Protein AF-A0A7C9UZJ0-F1 (afdb_monomer)

Solvent-accessible surface area (backbone atoms only — not comparable to full-atom values): 6672 Å² total; per-residue (Å²): 132,87,72,58,86,67,43,58,96,88,37,51,56,85,77,50,56,67,71,55,53,54,52,50,69,70,32,66,74,51,41,76,73,36,50,76,58,47,55,52,50,50,54,52,50,54,60,46,63,73,41,58,67,63,45,49,62,71,69,55,74,89,63,83,75,74,78,78,75,72,70,67,69,62,56,56,52,54,51,50,56,53,48,51,54,49,50,53,51,51,54,54,51,54,58,67,67,57,54,76,71,76,65,65,82,77,118

Foldseek 3Di:
DDPDQQDDPNHGLLPDQLVVLVVCLVDPVSCVVPVSNNVVSVVSNVVVVVPVPVNCVSPDDPDDPPDPPDPPPPVVVVVVVVVVVVVVVVVVVVVVVPDPVVVVVPD

Structure (mmCIF, N/CA/C/O backbone):
data_AF-A0A7C9UZJ0-F1
#
_entry.id   AF-A0A7C9UZJ0-F1
#
loop_
_atom_site.group_PDB
_atom_site.id
_atom_site.type_symbol
_atom_site.label_atom_id
_atom_site.label_alt_id
_atom_site.label_comp_id
_atom_site.label_asym_id
_atom_site.label_entity_id
_atom_site.label_seq_id
_atom_site.pdbx_PDB_ins_code
_atom_site.Cartn_x
_atom_site.Cartn_y
_atom_site.Cartn_z
_atom_site.occupancy
_atom_site.B_iso_or_equiv
_atom_site.auth_seq_id
_atom_site.auth_comp_id
_atom_site.auth_asym_id
_atom_site.auth_atom_id
_atom_site.pdbx_PDB_model_num
ATOM 1 N N . MET A 1 1 ? 8.482 20.701 -3.625 1.00 42.12 1 MET A N 1
ATOM 2 C CA . MET A 1 1 ? 7.057 20.354 -3.444 1.00 42.12 1 MET A CA 1
ATOM 3 C C . MET A 1 1 ? 6.902 19.997 -1.976 1.00 42.12 1 MET A C 1
ATOM 5 O O . MET A 1 1 ? 7.361 18.931 -1.583 1.00 42.12 1 MET A O 1
ATOM 9 N N . GLU A 1 2 ? 6.421 20.928 -1.151 1.00 40.34 2 GLU A N 1
ATOM 10 C CA . GLU A 1 2 ? 6.177 20.677 0.275 1.00 40.34 2 GLU A CA 1
ATOM 11 C C . GLU A 1 2 ? 5.122 19.581 0.402 1.00 40.34 2 GLU A C 1
ATOM 13 O O . GLU A 1 2 ? 3.967 19.760 0.016 1.00 40.34 2 GLU A O 1
ATOM 18 N N . MET A 1 3 ? 5.526 18.410 0.889 1.00 49.84 3 MET A N 1
ATOM 19 C CA . MET A 1 3 ? 4.561 17.408 1.311 1.00 49.84 3 MET A CA 1
ATOM 20 C C . MET A 1 3 ? 3.993 17.892 2.640 1.00 49.84 3 MET A C 1
ATOM 22 O O . MET A 1 3 ? 4.646 17.771 3.672 1.00 49.84 3 MET A O 1
ATOM 26 N N . SER A 1 4 ? 2.798 18.486 2.602 1.00 56.25 4 SER A N 1
ATOM 27 C CA . SER A 1 4 ? 2.025 18.776 3.807 1.00 56.25 4 SER A CA 1
ATOM 28 C C . SER A 1 4 ? 1.929 17.490 4.629 1.00 56.25 4 SER A C 1
ATOM 30 O O . SER A 1 4 ? 1.396 16.488 4.133 1.00 56.25 4 SER A O 1
ATOM 32 N N . ILE A 1 5 ? 2.481 17.517 5.841 1.00 65.62 5 ILE A N 1
ATOM 33 C CA . ILE A 1 5 ? 2.459 16.409 6.801 1.00 65.62 5 ILE A CA 1
ATOM 34 C C . ILE A 1 5 ? 1.029 15.845 6.855 1.00 65.62 5 ILE A C 1
ATOM 36 O O . ILE A 1 5 ? 0.064 16.601 6.955 1.00 65.62 5 ILE A O 1
ATOM 40 N N . GLY A 1 6 ? 0.882 14.529 6.682 1.00 64.69 6 GLY A N 1
ATOM 41 C CA . GLY A 1 6 ? -0.424 13.856 6.703 1.00 64.69 6 GLY A CA 1
ATOM 42 C C . GLY A 1 6 ? -1.113 13.642 5.346 1.00 64.69 6 GLY A C 1
ATOM 43 O O . GLY A 1 6 ? -2.168 13.007 5.312 1.00 64.69 6 GLY A O 1
ATOM 44 N N . LYS A 1 7 ? -0.543 14.097 4.217 1.00 78.06 7 LYS A N 1
ATOM 45 C CA . LYS A 1 7 ? -1.072 13.802 2.868 1.00 78.06 7 LYS A CA 1
ATOM 46 C C . LYS A 1 7 ? -0.064 13.060 1.991 1.00 78.06 7 LYS A C 1
ATOM 48 O O . LYS A 1 7 ? 1.095 13.451 1.891 1.00 78.06 7 LYS A O 1
ATOM 53 N N . PHE A 1 8 ? -0.527 12.043 1.266 1.00 76.44 8 PHE A N 1
ATOM 54 C CA . PHE A 1 8 ? 0.231 11.384 0.202 1.00 76.44 8 PHE A CA 1
ATOM 55 C C . PHE A 1 8 ? -0.572 11.408 -1.100 1.00 76.44 8 PHE A C 1
ATOM 57 O O . PHE A 1 8 ? -1.741 11.037 -1.138 1.00 76.44 8 PHE A O 1
ATOM 64 N N . LYS A 1 9 ? 0.047 11.908 -2.180 1.00 78.81 9 LYS A N 1
ATOM 65 C CA . LYS A 1 9 ? -0.610 12.150 -3.483 1.00 78.81 9 LYS A CA 1
ATOM 66 C C . LYS A 1 9 ? -1.884 13.011 -3.394 1.00 78.81 9 LYS A C 1
ATOM 68 O O . LYS A 1 9 ? -2.856 12.766 -4.099 1.00 78.81 9 LYS A O 1
ATOM 73 N N . GLY A 1 10 ? -1.885 14.012 -2.512 1.00 79.62 10 GLY A N 1
ATOM 74 C CA . GLY A 1 10 ? -3.023 14.919 -2.314 1.00 79.62 10 GLY A CA 1
ATOM 75 C C . GLY A 1 10 ? -4.172 14.341 -1.480 1.00 79.62 10 GLY A C 1
ATOM 76 O O . GLY A 1 10 ? -5.090 15.084 -1.146 1.00 79.62 10 GLY A O 1
ATOM 77 N N . GLN A 1 11 ? -4.107 13.064 -1.091 1.00 83.06 11 GLN A N 1
ATOM 78 C CA . GLN A 1 11 ? -5.088 12.427 -0.213 1.00 83.06 11 GLN A CA 1
ATOM 79 C C . GLN A 1 11 ? -4.557 12.325 1.222 1.00 83.06 11 GLN A C 1
ATOM 81 O O . GLN A 1 11 ? -3.357 12.097 1.402 1.00 83.06 11 GLN A O 1
ATOM 86 N N . PRO A 1 12 ? -5.416 12.475 2.244 1.00 87.50 12 PRO A N 1
ATOM 87 C CA . PRO A 1 12 ? -5.025 12.224 3.625 1.00 87.50 12 PRO A CA 1
ATOM 88 C C . PRO A 1 12 ? -4.662 10.745 3.817 1.00 87.50 12 PRO A C 1
ATOM 90 O O . PRO A 1 12 ? -5.312 9.862 3.257 1.00 87.50 12 PRO A O 1
ATOM 93 N N . ILE A 1 13 ? -3.623 10.472 4.609 1.00 88.12 13 ILE A N 1
ATOM 94 C CA . ILE A 1 13 ? -3.139 9.100 4.865 1.00 88.12 13 ILE A CA 1
ATOM 95 C C . ILE A 1 13 ? -4.231 8.252 5.531 1.00 88.12 13 ILE A C 1
ATOM 97 O O . ILE A 1 13 ? -4.383 7.075 5.215 1.00 88.12 13 ILE A O 1
ATOM 101 N N . GLU A 1 14 ? -5.050 8.868 6.382 1.00 87.44 14 GLU A N 1
ATOM 102 C CA . GLU A 1 14 ? -6.191 8.238 7.057 1.00 87.44 14 GLU A CA 1
ATOM 103 C C . GLU A 1 14 ? -7.266 7.716 6.100 1.00 87.44 14 GLU A C 1
ATOM 105 O O . GLU A 1 14 ? -7.966 6.766 6.438 1.00 87.44 14 GLU A O 1
ATOM 110 N N . ALA A 1 15 ? -7.382 8.287 4.899 1.00 88.94 15 ALA A N 1
ATOM 111 C CA . ALA A 1 15 ? -8.323 7.812 3.886 1.00 88.94 15 ALA A CA 1
ATOM 112 C C . ALA A 1 15 ? -7.759 6.659 3.038 1.00 88.94 15 ALA A C 1
ATOM 114 O O . ALA A 1 15 ? -8.470 6.097 2.207 1.00 88.94 15 ALA A O 1
ATOM 115 N N . MET A 1 16 ? -6.480 6.301 3.201 1.00 89.25 16 MET A N 1
ATOM 116 C CA . MET A 1 16 ? -5.865 5.239 2.404 1.00 89.25 16 MET A CA 1
ATOM 117 C C . MET A 1 16 ? -6.281 3.857 2.905 1.00 89.25 16 MET A C 1
ATOM 119 O O . MET A 1 16 ? -6.301 3.651 4.114 1.00 89.25 16 MET A O 1
ATOM 123 N N . PRO A 1 17 ? -6.528 2.871 2.028 1.00 90.56 17 PRO A N 1
ATOM 124 C CA . PRO A 1 17 ? -6.800 1.500 2.457 1.00 90.56 17 PRO A CA 1
ATOM 125 C C . PRO A 1 17 ? -5.630 0.896 3.241 1.00 90.56 17 PRO A C 1
ATOM 127 O O . PRO A 1 17 ? -4.464 1.121 2.900 1.00 90.56 17 PRO A O 1
ATOM 130 N N . THR A 1 18 ? -5.921 0.076 4.249 1.00 91.25 18 THR A N 1
ATOM 131 C CA . THR A 1 18 ? -4.912 -0.554 5.113 1.00 91.25 18 THR A CA 1
ATOM 132 C C . THR A 1 18 ? -3.961 -1.430 4.306 1.00 91.25 18 THR A C 1
ATOM 134 O O . THR A 1 18 ? -2.744 -1.359 4.480 1.00 91.25 18 THR A O 1
ATOM 137 N N . ALA A 1 19 ? -4.489 -2.170 3.328 1.00 89.81 19 ALA A N 1
ATOM 138 C CA . ALA A 1 19 ? -3.682 -2.959 2.400 1.00 89.81 19 ALA A CA 1
ATOM 139 C C . ALA A 1 19 ? -2.686 -2.101 1.595 1.00 89.81 19 ALA A C 1
ATOM 141 O O . ALA A 1 19 ? -1.568 -2.537 1.317 1.00 89.81 19 ALA A O 1
ATOM 142 N N . TYR A 1 20 ? -3.065 -0.870 1.231 1.00 90.44 20 TYR A N 1
ATOM 143 C CA . TYR A 1 20 ? -2.186 0.037 0.494 1.00 90.44 20 TYR A CA 1
ATOM 144 C C . TYR A 1 20 ? -1.086 0.611 1.388 1.00 90.44 20 TYR A C 1
ATOM 146 O O . TYR A 1 20 ? 0.071 0.653 0.973 1.00 90.44 20 TYR A O 1
ATOM 154 N N . ILE A 1 21 ? -1.423 0.988 2.626 1.00 92.00 21 ILE A N 1
ATOM 155 C CA . ILE A 1 21 ? -0.444 1.426 3.629 1.00 92.00 21 ILE A CA 1
ATOM 156 C C . ILE A 1 21 ? 0.577 0.308 3.882 1.00 92.00 21 ILE A C 1
ATOM 158 O O . ILE A 1 21 ? 1.781 0.539 3.770 1.00 92.00 21 ILE A O 1
ATOM 162 N N . ALA A 1 22 ? 0.112 -0.921 4.127 1.00 91.50 22 ALA A N 1
ATOM 163 C CA . ALA A 1 22 ? 0.977 -2.082 4.322 1.00 91.50 22 ALA A CA 1
ATOM 164 C C . ALA A 1 22 ? 1.875 -2.346 3.100 1.00 91.50 22 ALA A C 1
ATOM 166 O O . ALA A 1 22 ? 3.074 -2.590 3.247 1.00 91.50 22 ALA A O 1
ATOM 167 N N . TRP A 1 23 ? 1.329 -2.233 1.883 1.00 93.19 23 TRP A N 1
ATOM 168 C CA . TRP A 1 23 ? 2.122 -2.342 0.661 1.00 93.19 23 TRP A CA 1
ATOM 169 C C . TRP A 1 23 ? 3.204 -1.260 0.585 1.00 93.19 23 TRP A C 1
ATOM 171 O O . TRP A 1 23 ? 4.360 -1.607 0.365 1.00 93.19 23 TRP A O 1
ATOM 181 N N . CYS A 1 24 ? 2.891 0.015 0.827 1.00 90.44 24 CYS A N 1
ATOM 182 C CA . CYS A 1 24 ? 3.884 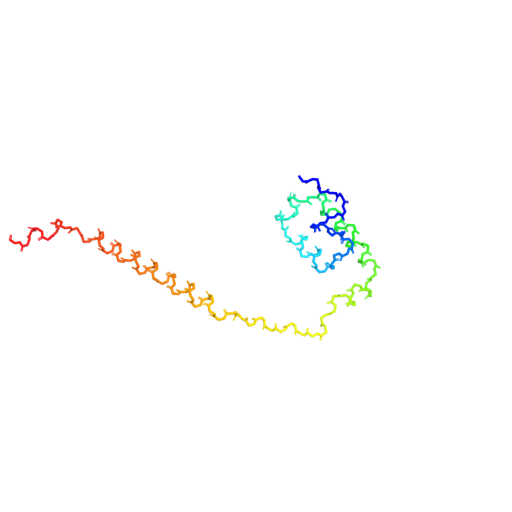1.097 0.840 1.00 90.44 24 CYS A CA 1
ATOM 183 C C . CYS A 1 24 ? 5.016 0.826 1.844 1.00 90.44 24 CYS A C 1
ATOM 185 O O . CYS A 1 24 ? 6.191 0.981 1.511 1.00 90.44 24 CYS A O 1
ATOM 187 N N . LEU A 1 25 ? 4.670 0.362 3.048 1.00 92.12 25 LEU A N 1
ATOM 188 C CA . LEU A 1 25 ? 5.632 0.031 4.101 1.00 92.12 25 LEU A CA 1
ATOM 189 C C . LEU A 1 25 ? 6.481 -1.208 3.777 1.00 92.12 25 LEU A C 1
ATOM 191 O O . LEU A 1 25 ? 7.615 -1.302 4.238 1.00 92.12 25 LEU A O 1
ATOM 195 N N . SER A 1 26 ? 5.982 -2.127 2.946 1.00 93.81 26 SER A N 1
ATOM 196 C CA . SER A 1 26 ? 6.758 -3.285 2.476 1.00 93.81 26 SER A CA 1
ATOM 197 C C . SER A 1 26 ? 7.871 -2.923 1.481 1.00 93.81 26 SER A C 1
ATOM 199 O O . SER A 1 26 ? 8.722 -3.756 1.183 1.00 93.81 26 SER A O 1
ATOM 201 N N . GLN A 1 27 ? 7.865 -1.706 0.924 1.00 92.69 27 GLN A N 1
ATOM 202 C CA . GLN A 1 27 ? 8.810 -1.288 -0.109 1.00 92.69 27 GLN A CA 1
ATOM 203 C C . GLN A 1 27 ? 9.991 -0.513 0.494 1.00 92.69 27 GLN A C 1
ATOM 205 O O . GLN A 1 27 ? 9.857 0.648 0.873 1.00 92.69 27 GLN A O 1
ATOM 210 N N . ASP A 1 28 ? 11.185 -1.108 0.504 1.00 90.75 28 ASP A N 1
ATOM 211 C CA . ASP A 1 28 ? 12.401 -0.488 1.066 1.00 90.75 28 ASP A CA 1
ATOM 212 C C . ASP A 1 28 ? 12.703 0.886 0.472 1.00 90.75 28 ASP A C 1
ATOM 214 O O . ASP A 1 28 ? 12.883 1.865 1.196 1.00 90.75 28 ASP A O 1
ATOM 218 N N . HIS A 1 29 ? 12.675 0.987 -0.858 1.00 91.69 29 HIS A N 1
ATOM 219 C CA . HIS A 1 29 ? 12.928 2.246 -1.557 1.00 91.69 29 HIS A CA 1
ATOM 220 C C . HIS A 1 29 ? 11.954 3.354 -1.131 1.00 91.69 29 HIS A C 1
ATOM 222 O O . HIS A 1 29 ? 12.321 4.528 -1.087 1.00 91.69 29 HIS A O 1
ATOM 228 N N . PHE A 1 30 ? 10.706 2.991 -0.822 1.00 89.44 30 PHE A N 1
ATOM 229 C CA . PHE A 1 30 ? 9.699 3.938 -0.373 1.00 89.44 30 PHE A CA 1
ATOM 230 C C . PHE A 1 30 ? 10.009 4.416 1.043 1.00 89.44 30 PHE A C 1
ATOM 232 O O . PHE A 1 30 ? 9.954 5.623 1.293 1.00 89.44 30 PHE A O 1
ATOM 239 N N . ARG A 1 31 ? 10.391 3.483 1.928 1.00 89.19 31 ARG A N 1
ATOM 240 C CA . ARG A 1 31 ? 10.721 3.771 3.325 1.00 89.19 31 ARG A CA 1
ATOM 241 C C . ARG A 1 31 ? 11.888 4.740 3.459 1.00 89.19 31 ARG A C 1
ATOM 243 O O . ARG A 1 31 ? 11.774 5.736 4.165 1.00 89.19 31 ARG A O 1
ATOM 250 N N . PHE A 1 32 ? 12.972 4.489 2.727 1.00 88.94 32 PHE A N 1
ATOM 251 C CA . PHE A 1 32 ? 14.164 5.337 2.786 1.00 88.94 32 PHE A CA 1
ATOM 252 C C . PHE A 1 32 ? 13.953 6.716 2.160 1.00 88.94 32 PHE A C 1
ATOM 254 O O . PHE A 1 32 ? 14.544 7.693 2.607 1.00 88.94 32 PHE A O 1
ATOM 261 N N . LYS A 1 33 ? 13.098 6.822 1.136 1.00 89.00 33 LYS A N 1
ATOM 262 C CA . L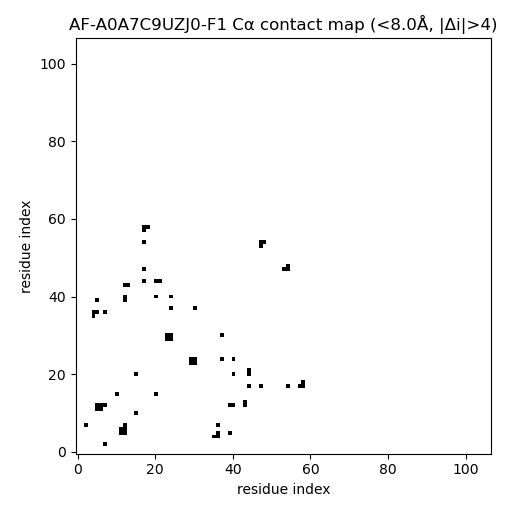YS A 1 33 ? 12.853 8.094 0.446 1.00 89.00 33 LYS A CA 1
ATOM 263 C C . LYS A 1 33 ? 11.839 8.992 1.161 1.00 89.00 33 LYS A C 1
ATOM 265 O O . LYS A 1 33 ? 11.884 10.204 0.980 1.00 89.00 33 LYS A O 1
ATOM 270 N N . ASN A 1 34 ? 10.914 8.420 1.932 1.00 88.88 34 ASN A N 1
ATOM 271 C CA . ASN A 1 34 ? 9.767 9.146 2.487 1.00 88.88 34 ASN A CA 1
ATOM 272 C C . ASN A 1 34 ? 9.605 8.905 3.996 1.00 88.88 34 ASN A C 1
ATOM 274 O O . ASN A 1 34 ? 8.490 8.679 4.460 1.00 88.88 34 ASN A O 1
ATOM 278 N N . TRP A 1 35 ? 10.695 8.947 4.766 1.00 88.56 35 TRP A N 1
ATOM 279 C CA . TRP A 1 35 ? 10.673 8.611 6.196 1.00 88.56 35 TRP A CA 1
ATOM 280 C C . TRP A 1 35 ? 9.594 9.346 7.025 1.00 88.56 35 TRP A C 1
ATOM 282 O O . TRP A 1 35 ? 8.831 8.667 7.709 1.00 88.56 35 TRP A O 1
ATOM 292 N N . PRO A 1 36 ? 9.394 10.676 6.906 1.00 89.50 36 PRO A N 1
ATOM 293 C CA . PRO A 1 36 ? 8.336 11.357 7.667 1.00 89.50 36 PRO A CA 1
ATOM 294 C C . PRO A 1 36 ? 6.927 10.844 7.337 1.00 89.50 36 PRO A C 1
ATOM 296 O O . PRO A 1 36 ? 6.045 10.789 8.186 1.00 89.50 36 PRO A O 1
ATOM 299 N N . LEU A 1 37 ? 6.708 10.426 6.089 1.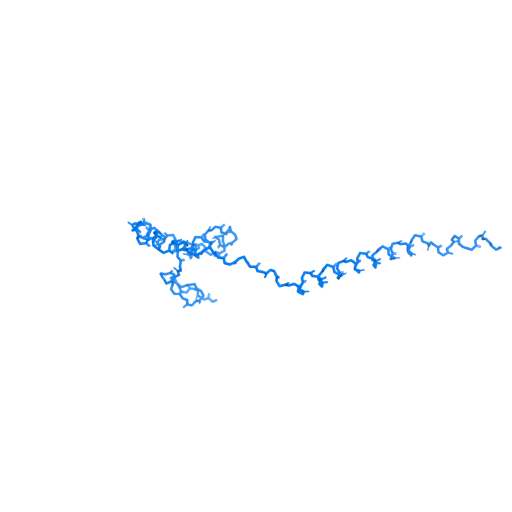00 89.56 37 LEU A N 1
ATOM 300 C CA . LEU A 1 37 ? 5.433 9.862 5.663 1.00 89.56 37 LEU A CA 1
ATOM 301 C C . LEU A 1 37 ? 5.228 8.441 6.208 1.00 89.56 37 LEU A C 1
ATOM 303 O O . LEU A 1 37 ? 4.104 8.058 6.523 1.00 89.56 37 LEU A O 1
ATOM 307 N N . VAL A 1 38 ? 6.309 7.666 6.316 1.00 90.75 38 VAL A N 1
ATOM 308 C CA . VAL A 1 38 ? 6.306 6.326 6.918 1.00 90.75 38 VAL A CA 1
ATOM 309 C C . VAL A 1 38 ? 5.877 6.396 8.377 1.00 90.75 38 VAL A C 1
ATOM 311 O O . VAL A 1 38 ? 5.066 5.578 8.798 1.00 90.75 38 VAL A O 1
ATOM 314 N N . GLU A 1 39 ? 6.368 7.377 9.134 1.00 92.88 39 GLU A N 1
ATOM 315 C CA . GLU A 1 39 ? 5.975 7.563 10.534 1.00 92.88 39 GLU A CA 1
ATOM 316 C C . GLU A 1 39 ? 4.469 7.811 10.675 1.00 92.88 39 GLU A C 1
ATOM 318 O O . GLU A 1 39 ? 3.809 7.155 11.481 1.00 92.88 39 GLU A O 1
ATOM 323 N N . GLU A 1 40 ? 3.895 8.681 9.842 1.00 92.12 40 GLU A N 1
ATOM 324 C CA . GLU A 1 40 ? 2.449 8.925 9.832 1.00 92.12 40 GLU A CA 1
ATOM 325 C C . GLU A 1 40 ? 1.651 7.682 9.411 1.00 92.12 40 GLU A C 1
ATOM 327 O O . GLU A 1 40 ? 0.653 7.325 10.037 1.00 92.12 40 GLU A O 1
ATOM 332 N N . MET A 1 41 ? 2.126 6.953 8.397 1.00 92.88 41 MET A N 1
ATOM 333 C CA . MET A 1 41 ? 1.534 5.677 7.989 1.00 92.88 41 MET A CA 1
ATOM 334 C C . MET A 1 41 ? 1.545 4.643 9.121 1.00 92.88 41 MET A C 1
ATOM 336 O O . MET A 1 41 ? 0.555 3.937 9.308 1.00 92.88 41 MET A O 1
ATOM 340 N N . LEU A 1 42 ? 2.630 4.562 9.897 1.00 93.19 42 LEU A N 1
ATOM 341 C CA . LEU A 1 42 ? 2.740 3.658 11.044 1.00 93.19 42 LEU A CA 1
ATOM 342 C C . LEU A 1 42 ? 1.794 4.054 12.184 1.00 93.19 42 LEU A C 1
ATOM 344 O O . LEU A 1 42 ? 1.204 3.168 12.804 1.00 93.19 42 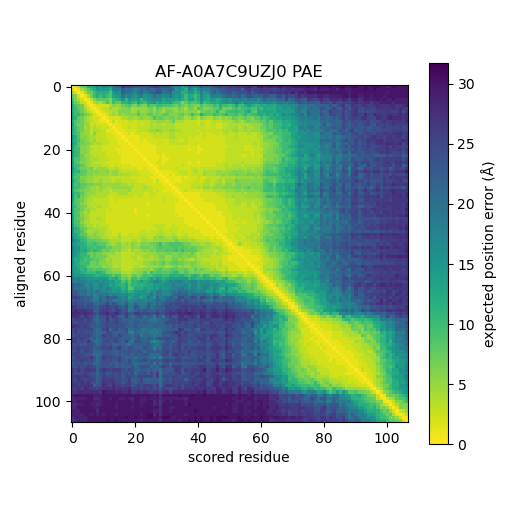LEU A O 1
ATOM 348 N N . LYS A 1 43 ? 1.597 5.355 12.441 1.00 92.75 43 LYS A N 1
ATOM 349 C CA . LYS A 1 43 ? 0.610 5.841 13.423 1.00 92.75 43 LYS A CA 1
ATOM 350 C C . LYS A 1 43 ? -0.807 5.415 13.043 1.00 92.75 43 LYS A C 1
ATOM 352 O O . LYS A 1 43 ? -1.511 4.834 13.869 1.00 92.75 43 LYS A O 1
ATOM 357 N N . VAL A 1 44 ? -1.196 5.633 11.785 1.00 91.81 44 VAL A N 1
ATOM 358 C CA . VAL A 1 44 ? -2.512 5.220 11.268 1.00 91.81 44 VAL A CA 1
ATOM 359 C C . VAL A 1 44 ? -2.668 3.703 11.345 1.00 91.81 44 VAL A C 1
ATOM 361 O O . VAL A 1 44 ? -3.684 3.212 11.833 1.00 91.81 44 VAL A O 1
ATOM 364 N N . LEU A 1 45 ? -1.647 2.948 10.929 1.00 91.25 45 LEU A N 1
ATOM 365 C CA . LEU A 1 45 ? -1.685 1.488 10.967 1.00 91.25 45 LEU A CA 1
ATOM 366 C C . LEU A 1 45 ? -1.860 0.957 12.394 1.00 91.25 45 LEU A C 1
ATOM 368 O O . LEU A 1 45 ? -2.673 0.065 12.619 1.00 91.25 45 LEU A O 1
ATOM 372 N N . ARG A 1 46 ? -1.146 1.539 13.366 1.00 92.62 46 ARG A N 1
ATOM 373 C CA . ARG A 1 46 ? -1.284 1.196 14.786 1.00 92.62 46 ARG A CA 1
ATOM 374 C C . ARG A 1 46 ? -2.700 1.456 15.295 1.00 92.62 46 ARG A C 1
ATOM 376 O O . ARG A 1 46 ? -3.233 0.618 16.012 1.00 92.62 46 ARG A O 1
ATOM 383 N N . SER A 1 47 ? -3.304 2.584 14.918 1.00 91.19 47 SER A N 1
ATOM 384 C CA . SER A 1 47 ? -4.682 2.896 15.307 1.00 91.19 47 SER A CA 1
ATOM 385 C C . SER A 1 47 ? -5.686 1.908 14.716 1.00 91.19 47 SER A C 1
ATOM 387 O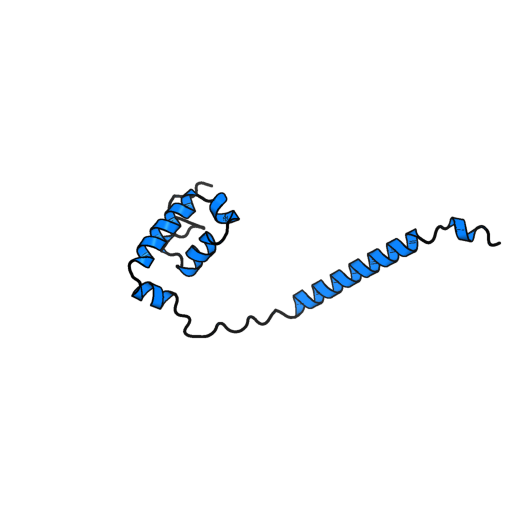 O . SER A 1 47 ? -6.627 1.535 15.403 1.00 91.19 47 SER A O 1
ATOM 389 N N . ARG A 1 48 ? -5.498 1.463 13.468 1.00 90.75 48 ARG A N 1
ATOM 390 C CA . ARG A 1 48 ? -6.399 0.485 12.834 1.00 90.75 48 ARG A CA 1
ATOM 391 C C . ARG A 1 48 ? -6.234 -0.922 13.389 1.00 90.75 48 ARG A C 1
ATOM 393 O O . ARG A 1 48 ? -7.214 -1.631 13.542 1.00 90.75 48 ARG A O 1
ATOM 400 N N . LEU A 1 49 ? -5.009 -1.308 13.741 1.00 89.19 49 LEU A N 1
ATOM 401 C CA . LEU A 1 49 ? -4.734 -2.589 14.398 1.00 89.19 49 LEU A CA 1
ATOM 402 C C . LEU A 1 49 ? -5.347 -2.691 15.802 1.00 89.19 49 LEU A C 1
ATOM 404 O O . LEU A 1 49 ? -5.478 -3.801 16.310 1.00 89.19 49 LEU A O 1
ATOM 408 N N . ALA A 1 50 ? -5.715 -1.567 16.426 1.00 91.75 50 ALA A N 1
ATOM 409 C CA . ALA A 1 50 ? -6.409 -1.573 17.711 1.00 91.75 50 ALA A CA 1
ATOM 410 C C . ALA A 1 50 ? -7.855 -2.095 17.608 1.00 91.75 50 ALA A C 1
ATOM 412 O O . ALA A 1 50 ? -8.392 -2.560 18.609 1.00 91.75 50 ALA A O 1
ATOM 413 N N . ASP A 1 51 ? -8.461 -2.057 16.416 1.00 90.69 51 ASP A N 1
ATOM 414 C CA . ASP A 1 51 ? -9.787 -2.609 16.128 1.00 90.69 51 ASP A CA 1
ATOM 415 C C . ASP A 1 51 ? -9.656 -3.781 15.143 1.00 90.69 51 ASP A C 1
ATOM 417 O O . ASP A 1 51 ? -9.720 -3.635 13.917 1.00 90.69 51 ASP A O 1
ATOM 421 N N . ALA A 1 52 ? -9.408 -4.966 15.704 1.00 84.94 52 ALA A N 1
ATOM 422 C CA . ALA A 1 52 ? -9.149 -6.175 14.933 1.00 84.94 52 ALA A CA 1
ATOM 423 C C . ALA A 1 52 ? -10.350 -6.607 14.072 1.00 84.94 52 ALA A C 1
ATOM 425 O O . ALA A 1 52 ? -10.148 -7.119 12.969 1.00 84.94 52 ALA A O 1
ATOM 426 N N . ASP A 1 53 ? -11.578 -6.377 14.542 1.00 86.50 53 ASP A N 1
ATOM 427 C CA . ASP A 1 53 ? -12.798 -6.786 13.842 1.00 86.50 53 ASP A CA 1
ATOM 428 C C . ASP A 1 53 ? -13.035 -5.922 12.601 1.00 86.50 53 ASP A C 1
ATOM 430 O O . ASP A 1 53 ? -13.263 -6.446 11.504 1.00 86.50 53 ASP A O 1
ATOM 434 N N . SER A 1 54 ? -12.898 -4.601 12.745 1.00 85.06 54 SER A N 1
ATOM 435 C CA . SER A 1 54 ? -12.977 -3.660 11.624 1.00 85.06 54 SER A CA 1
ATOM 436 C C . SER A 1 54 ? -11.885 -3.926 10.586 1.00 85.06 54 SER A C 1
ATOM 438 O O . SER A 1 54 ? -12.152 -3.981 9.381 1.00 85.06 54 SER A O 1
ATOM 440 N N . LEU A 1 55 ? -10.659 -4.202 11.043 1.00 87.25 55 LEU A N 1
ATOM 441 C CA . LEU A 1 55 ? -9.551 -4.543 10.158 1.00 87.25 55 LEU A CA 1
ATOM 442 C C . LEU A 1 55 ? -9.799 -5.849 9.394 1.00 87.25 55 LEU A C 1
ATOM 444 O O . LEU A 1 55 ? -9.527 -5.933 8.193 1.00 87.25 55 LEU A O 1
ATOM 448 N N . HIS A 1 56 ? -10.307 -6.876 10.075 1.00 87.50 56 HIS A N 1
ATOM 449 C CA . HIS A 1 56 ? -10.631 -8.143 9.435 1.00 87.50 56 HIS A CA 1
ATOM 450 C C . HIS A 1 56 ? -11.731 -7.961 8.384 1.00 87.50 56 HIS A C 1
ATOM 452 O O . HIS A 1 56 ? -11.612 -8.508 7.289 1.00 87.50 56 HIS A O 1
ATOM 458 N N . ALA A 1 57 ? -12.760 -7.157 8.670 1.00 86.38 57 ALA A N 1
ATOM 459 C CA . ALA A 1 57 ? -13.802 -6.820 7.704 1.00 86.38 57 ALA A CA 1
ATOM 460 C C . ALA A 1 57 ? -13.243 -6.083 6.473 1.00 86.38 57 ALA A C 1
ATOM 462 O O . ALA A 1 57 ? -13.602 -6.428 5.349 1.00 86.38 57 ALA A O 1
ATOM 463 N N . GLU A 1 58 ? -12.325 -5.128 6.662 1.00 86.12 58 GLU A N 1
ATOM 464 C CA . GLU A 1 58 ? -11.682 -4.394 5.562 1.00 86.12 58 GLU A CA 1
ATOM 465 C C . GLU A 1 58 ? -10.832 -5.312 4.666 1.00 86.12 58 GLU A C 1
ATOM 467 O O . GLU A 1 58 ? -10.844 -5.196 3.439 1.00 86.12 58 GLU A O 1
ATOM 472 N N . LEU A 1 59 ? -10.069 -6.223 5.275 1.00 86.12 59 LEU A N 1
ATOM 473 C CA . LEU A 1 59 ? -9.127 -7.090 4.562 1.00 86.12 59 LEU A CA 1
ATOM 474 C C . LEU A 1 59 ? -9.768 -8.364 4.008 1.00 86.12 59 LEU A C 1
ATOM 476 O O . LEU A 1 59 ? -9.120 -9.097 3.252 1.00 86.12 59 LEU A O 1
ATOM 480 N N . ARG A 1 60 ? -11.020 -8.649 4.370 1.00 85.81 60 ARG A N 1
ATOM 481 C CA . ARG A 1 60 ? -11.712 -9.856 3.935 1.00 85.81 60 ARG A CA 1
ATOM 482 C C . ARG A 1 60 ? -11.909 -9.836 2.423 1.00 85.81 60 ARG A C 1
ATOM 484 O O . ARG A 1 60 ? -12.648 -9.034 1.863 1.00 85.81 60 ARG A O 1
ATOM 491 N N . VAL A 1 61 ? -11.288 -10.799 1.753 1.00 78.50 61 VAL A N 1
ATOM 492 C CA . VAL A 1 61 ? -11.506 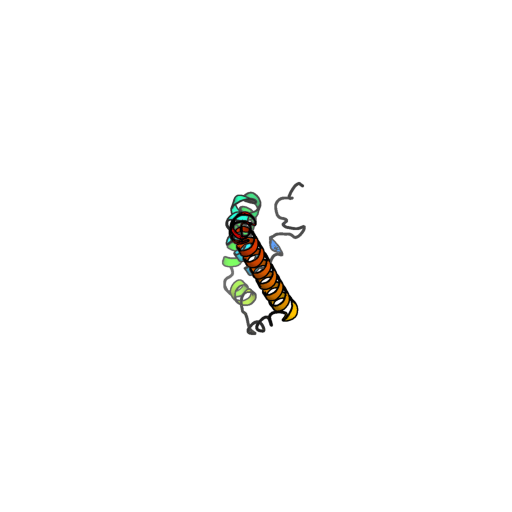-11.053 0.329 1.00 78.50 61 VAL A CA 1
ATOM 493 C C . VAL A 1 61 ? -12.621 -12.087 0.198 1.00 78.50 61 VAL A C 1
ATOM 495 O O . VAL A 1 61 ? -12.377 -13.287 0.280 1.00 78.50 61 VAL A O 1
ATOM 498 N N . GLU A 1 62 ? -13.860 -11.626 0.023 1.00 77.12 62 GLU A N 1
ATOM 499 C CA . GLU A 1 62 ? -15.026 -12.514 -0.136 1.00 77.12 62 GLU A CA 1
ATOM 500 C C . GLU A 1 62 ? -15.034 -13.244 -1.479 1.00 77.12 62 GLU A C 1
ATOM 502 O O . GLU A 1 62 ? -15.487 -14.382 -1.590 1.00 77.12 62 GLU A O 1
ATOM 507 N N . THR A 1 63 ? -14.508 -12.592 -2.515 1.00 75.00 63 THR A N 1
ATOM 508 C CA . THR A 1 63 ? -14.437 -13.148 -3.862 1.00 75.00 63 THR A CA 1
ATOM 509 C C . THR A 1 63 ? -12.993 -13.219 -4.311 1.00 75.00 63 THR A C 1
ATOM 511 O O . THR A 1 63 ? -12.258 -12.231 -4.292 1.00 75.00 63 THR A O 1
ATOM 514 N N . MET A 1 64 ? -12.574 -14.411 -4.737 1.00 73.38 64 MET A N 1
ATOM 515 C CA . MET A 1 64 ? -11.243 -14.609 -5.291 1.00 73.38 64 MET A CA 1
ATOM 516 C C . MET A 1 64 ? -11.036 -13.619 -6.451 1.00 73.38 64 MET A C 1
ATOM 518 O O . MET A 1 64 ? -11.834 -13.622 -7.398 1.00 73.38 64 MET A O 1
ATOM 522 N N . PRO A 1 65 ? -9.991 -12.770 -6.414 1.00 71.31 65 PRO A N 1
ATOM 523 C CA . PRO A 1 65 ? -9.760 -11.813 -7.478 1.00 71.31 65 PRO A CA 1
ATOM 524 C C . PRO A 1 65 ? -9.617 -12.576 -8.791 1.00 71.31 65 PRO A C 1
ATOM 526 O O . PRO A 1 65 ? -8.814 -13.509 -8.901 1.00 71.31 65 PRO A O 1
ATOM 529 N N . LYS A 1 66 ? -10.429 -12.197 -9.789 1.00 74.88 66 LYS A N 1
ATOM 530 C CA . LYS A 1 66 ? -10.402 -12.814 -11.121 1.00 74.88 66 LYS A CA 1
ATOM 531 C C . LYS A 1 66 ? -8.948 -12.886 -11.578 1.00 74.88 66 LYS A C 1
ATOM 533 O O . LYS A 1 66 ? -8.258 -11.862 -11.574 1.00 74.88 66 LYS A O 1
ATOM 538 N N . LYS A 1 67 ? -8.479 -14.081 -11.971 1.00 73.31 67 LYS A N 1
ATOM 539 C CA . LYS A 1 67 ? -7.140 -14.257 -12.556 1.00 73.31 67 LYS A CA 1
ATOM 540 C C . LYS A 1 67 ? -6.962 -13.171 -13.609 1.00 73.31 67 LYS A C 1
ATOM 542 O O . LYS A 1 67 ? -7.699 -13.155 -14.596 1.00 73.31 67 LYS A O 1
ATOM 547 N N . ARG A 1 68 ? -6.019 -12.249 -13.382 1.00 66.44 68 ARG A N 1
ATOM 548 C CA . ARG A 1 68 ? -5.678 -11.207 -14.353 1.00 66.44 68 ARG A CA 1
ATOM 549 C C . ARG A 1 68 ? -5.307 -11.924 -15.648 1.00 66.44 68 ARG A C 1
ATOM 551 O O . ARG A 1 68 ? -4.221 -12.497 -15.739 1.00 66.44 68 ARG A O 1
ATOM 558 N N . ARG A 1 69 ? -6.220 -11.946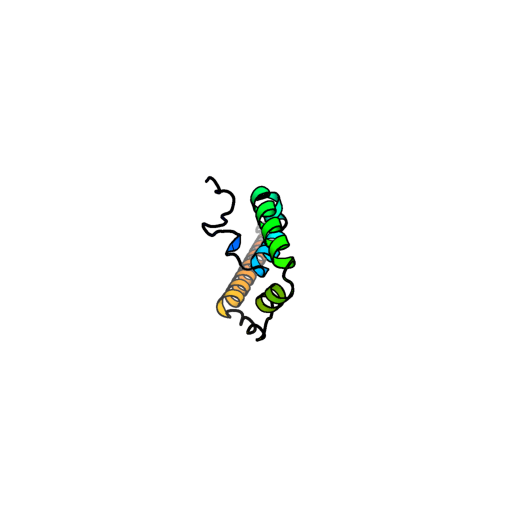 -16.627 1.00 60.50 69 ARG A N 1
ATOM 559 C CA . ARG A 1 69 ? -5.905 -12.423 -17.974 1.00 60.50 69 ARG A CA 1
ATOM 560 C C . ARG A 1 69 ? -4.790 -11.512 -18.463 1.00 60.50 69 ARG A C 1
ATOM 562 O O . ARG A 1 69 ? -4.974 -10.298 -18.543 1.00 60.50 69 ARG A O 1
ATOM 569 N N . ARG A 1 70 ? -3.597 -12.074 -18.674 1.00 61.25 70 ARG A N 1
ATOM 570 C CA . ARG A 1 70 ? -2.498 -11.313 -19.269 1.00 61.25 70 ARG A CA 1
ATOM 571 C C . ARG A 1 70 ? -3.024 -10.781 -20.603 1.00 61.25 70 ARG A C 1
ATOM 573 O O . ARG A 1 70 ? -3.522 -11.593 -21.378 1.00 61.25 70 ARG A O 1
ATOM 580 N N . PRO A 1 71 ? -2.948 -9.471 -20.880 1.00 63.88 71 PRO A N 1
ATOM 581 C CA . PRO A 1 71 ? -3.293 -8.979 -22.201 1.00 63.88 71 PRO A CA 1
ATOM 582 C C . PRO A 1 71 ? -2.356 -9.657 -23.209 1.00 63.88 71 PRO A C 1
ATOM 584 O O . PRO A 1 71 ? -1.142 -9.432 -23.191 1.00 63.88 71 PRO A O 1
ATOM 587 N N . GLU A 1 72 ? -2.925 -10.505 -24.065 1.00 59.78 72 GLU A N 1
ATOM 588 C CA . GLU A 1 72 ? -2.207 -11.305 -25.059 1.00 59.78 72 GLU A CA 1
ATOM 589 C C . GLU A 1 72 ? -1.313 -10.502 -26.028 1.00 59.78 72 GLU A C 1
ATOM 591 O O . GLU A 1 72 ? -0.242 -11.019 -26.364 1.00 59.78 72 GLU A O 1
ATOM 596 N N . PRO A 1 73 ? -1.593 -9.241 -26.438 1.00 63.69 73 PRO A N 1
ATOM 597 C CA . PRO A 1 73 ? -0.805 -8.662 -27.527 1.00 63.69 73 PRO A CA 1
ATOM 598 C C . PRO A 1 73 ? 0.582 -8.156 -27.098 1.00 63.69 73 PRO A C 1
ATOM 600 O O . PRO A 1 73 ? 1.515 -8.154 -27.900 1.00 63.69 73 PRO A O 1
ATOM 603 N N . ARG A 1 74 ? 0.786 -7.753 -25.834 1.00 63.31 74 ARG A N 1
ATOM 604 C CA . ARG A 1 74 ? 2.053 -7.103 -25.426 1.00 63.31 74 ARG A CA 1
ATOM 605 C C . ARG A 1 74 ? 3.204 -8.077 -25.187 1.00 63.31 74 ARG A C 1
ATOM 607 O O . ARG A 1 74 ? 4.353 -7.742 -25.472 1.00 63.31 74 ARG A O 1
ATOM 614 N N . TRP A 1 75 ? 2.929 -9.271 -24.661 1.00 65.12 75 TRP A N 1
ATOM 615 C CA . TRP A 1 75 ? 3.984 -10.265 -24.433 1.00 65.12 75 TRP A CA 1
ATOM 616 C C . TRP A 1 75 ? 4.459 -10.859 -25.757 1.00 65.12 75 TRP A C 1
ATOM 618 O O . TRP A 1 75 ? 5.665 -10.962 -25.977 1.00 65.12 75 TRP A O 1
ATOM 628 N N . ALA A 1 76 ? 3.529 -11.221 -26.644 1.00 69.75 76 ALA A N 1
ATOM 629 C CA . ALA A 1 76 ? 3.855 -11.784 -27.950 1.00 69.75 76 ALA A CA 1
ATOM 630 C C . ALA A 1 76 ? 4.723 -10.818 -28.774 1.00 69.75 76 ALA A C 1
ATOM 632 O O . ALA A 1 76 ? 5.767 -11.229 -29.281 1.00 69.75 76 ALA A O 1
ATOM 633 N N . ALA A 1 77 ? 4.367 -9.528 -28.801 1.00 73.94 77 ALA A N 1
ATOM 634 C CA . ALA A 1 77 ? 5.157 -8.488 -29.459 1.00 73.94 77 ALA A CA 1
ATOM 635 C C . ALA A 1 77 ? 6.569 -8.354 -28.858 1.00 73.94 77 ALA A C 1
ATOM 637 O O . ALA A 1 77 ? 7.557 -8.438 -29.581 1.00 73.94 77 ALA A O 1
ATOM 638 N N . ARG A 1 78 ? 6.692 -8.265 -27.523 1.00 77.19 78 ARG A N 1
ATOM 639 C CA . ARG A 1 78 ? 8.005 -8.198 -26.851 1.00 77.19 78 ARG A CA 1
ATOM 640 C C . ARG A 1 78 ? 8.851 -9.455 -27.058 1.00 77.19 78 ARG A C 1
ATOM 642 O O . ARG A 1 78 ? 10.078 -9.375 -27.063 1.00 77.19 78 ARG A O 1
ATOM 649 N N . LYS A 1 79 ? 8.226 -10.628 -27.195 1.00 80.25 79 LYS A N 1
ATOM 650 C CA . LYS A 1 79 ? 8.934 -11.885 -27.473 1.00 80.25 79 LYS A CA 1
ATOM 651 C C . LYS A 1 79 ? 9.494 -11.887 -28.898 1.00 80.25 79 LYS A C 1
ATOM 653 O O . LYS A 1 79 ? 10.650 -12.265 -29.059 1.00 80.25 79 LYS A O 1
ATOM 658 N N . ARG A 1 80 ? 8.719 -11.425 -29.889 1.00 81.12 80 ARG A N 1
ATOM 659 C CA . ARG A 1 80 ? 9.171 -11.270 -31.284 1.00 81.12 80 ARG A CA 1
ATOM 660 C C . ARG A 1 80 ? 10.320 -10.269 -31.396 1.00 81.12 80 ARG A C 1
ATOM 662 O O . ARG A 1 80 ? 11.383 -10.639 -31.874 1.00 81.12 80 ARG A O 1
ATOM 669 N N . GLU A 1 81 ? 10.171 -9.087 -30.800 1.00 83.75 81 GLU A N 1
ATOM 670 C CA . GLU A 1 81 ? 11.210 -8.045 -30.800 1.00 83.75 81 GLU A CA 1
ATOM 671 C C . GLU A 1 81 ? 12.538 -8.544 -30.192 1.00 83.75 81 GLU A C 1
ATOM 673 O O . GLU A 1 81 ? 13.629 -8.267 -30.692 1.00 83.75 81 GLU A O 1
ATOM 678 N N . ARG A 1 82 ? 12.471 -9.337 -29.112 1.00 85.25 82 ARG A N 1
ATOM 679 C CA . ARG A 1 82 ? 13.663 -9.954 -28.504 1.00 85.25 82 ARG A CA 1
ATOM 680 C C . ARG A 1 82 ? 14.313 -11.004 -29.406 1.00 85.25 82 ARG A C 1
ATOM 682 O O . ARG A 1 82 ? 15.536 -11.131 -29.369 1.00 85.25 82 ARG A O 1
ATOM 689 N N . MET A 1 83 ? 13.528 -11.769 -30.166 1.00 84.31 83 MET A N 1
ATOM 690 C CA . MET A 1 83 ? 14.071 -12.746 -31.114 1.00 84.31 83 MET A CA 1
ATOM 691 C C . MET A 1 83 ? 14.738 -12.057 -32.303 1.00 84.31 83 MET A C 1
ATOM 693 O O . MET A 1 83 ? 15.855 -12.426 -32.647 1.00 84.31 83 MET A O 1
ATOM 697 N N . GLU A 1 84 ? 14.120 -11.016 -32.859 1.00 86.31 84 GLU A N 1
ATOM 698 C CA . GLU A 1 84 ? 14.687 -10.225 -33.960 1.00 86.31 84 GLU A CA 1
ATOM 699 C C . GLU A 1 84 ? 16.013 -9.573 -33.562 1.00 86.31 84 GLU A C 1
ATOM 701 O O . GLU A 1 84 ? 17.009 -9.706 -34.270 1.00 86.31 84 GLU A O 1
ATOM 706 N N . LYS A 1 85 ? 16.082 -8.965 -32.370 1.00 88.31 85 LYS A N 1
ATOM 707 C CA . LYS A 1 85 ? 17.335 -8.404 -31.834 1.00 88.31 85 LYS A CA 1
ATOM 708 C C . LYS A 1 85 ? 18.427 -9.462 -31.651 1.00 88.31 85 LYS A C 1
ATOM 710 O O . LYS A 1 85 ? 19.601 -9.177 -31.884 1.00 88.31 85 LYS A O 1
ATOM 715 N N . ARG A 1 86 ? 18.067 -10.685 -31.239 1.00 86.75 86 ARG A N 1
ATOM 716 C CA . ARG A 1 86 ? 19.021 -11.804 -31.114 1.00 86.75 86 ARG A CA 1
ATOM 717 C C . ARG A 1 86 ? 19.523 -12.275 -32.474 1.00 86.75 86 ARG A C 1
ATOM 719 O O . ARG A 1 86 ? 20.731 -12.423 -32.627 1.00 86.75 86 ARG A O 1
ATOM 726 N N . LEU A 1 87 ? 18.626 -12.450 -33.442 1.00 85.62 87 LEU A N 1
ATOM 727 C CA . LEU A 1 87 ? 18.968 -12.795 -34.823 1.00 85.62 87 LEU A CA 1
ATOM 728 C C . LEU A 1 87 ? 19.905 -11.754 -35.430 1.00 85.62 87 LEU A C 1
ATOM 730 O O . LEU A 1 87 ? 20.974 -12.113 -35.910 1.00 85.62 87 LEU A O 1
ATOM 734 N N . HIS A 1 88 ? 19.569 -10.468 -35.306 1.00 84.94 88 HIS A N 1
ATOM 735 C CA . HIS A 1 88 ? 20.400 -9.383 -35.818 1.00 84.94 88 HIS A CA 1
ATOM 736 C C . HIS A 1 88 ? 21.804 -9.387 -35.192 1.00 84.94 88 HIS A C 1
ATOM 738 O O . HIS A 1 88 ? 22.808 -9.301 -35.901 1.00 84.94 88 HIS A O 1
ATOM 744 N N . LYS A 1 89 ? 21.895 -9.582 -33.869 1.00 85.81 89 LYS A N 1
ATOM 745 C CA . LYS A 1 89 ? 23.181 -9.702 -33.169 1.00 85.81 89 LYS A CA 1
ATOM 746 C C . LYS A 1 89 ? 23.989 -10.910 -33.651 1.00 85.81 89 LYS A C 1
ATOM 748 O O . LYS A 1 89 ? 25.187 -10.775 -33.867 1.00 85.81 89 LYS A O 1
ATOM 753 N N . MET A 1 90 ? 23.356 -12.067 -33.846 1.00 83.12 90 MET A N 1
ATOM 754 C CA . MET A 1 90 ? 24.027 -13.258 -34.380 1.00 83.12 90 MET A CA 1
ATOM 755 C C . MET A 1 90 ? 24.529 -13.032 -35.807 1.00 83.12 90 MET A C 1
ATOM 757 O O . MET A 1 90 ? 25.683 -13.326 -36.095 1.00 83.12 90 MET A O 1
ATOM 761 N N . THR A 1 91 ? 23.714 -12.436 -36.681 1.00 82.50 91 THR A N 1
ATOM 762 C CA . THR A 1 91 ? 24.133 -12.120 -38.054 1.00 82.50 91 THR A CA 1
ATOM 763 C C . THR A 1 91 ? 25.271 -11.104 -38.104 1.00 82.50 91 THR A C 1
ATOM 765 O O . THR A 1 91 ? 26.161 -11.231 -38.938 1.00 82.50 91 THR A O 1
ATOM 768 N N . ALA A 1 92 ? 25.292 -10.125 -37.196 1.00 81.81 92 ALA A N 1
ATOM 769 C CA . ALA A 1 92 ? 26.382 -9.159 -37.096 1.00 81.81 92 ALA A CA 1
ATOM 770 C C . ALA A 1 92 ? 27.690 -9.811 -36.616 1.00 81.81 92 ALA A C 1
ATOM 772 O O . ALA A 1 92 ? 28.761 -9.463 -37.102 1.00 81.81 92 ALA A O 1
ATOM 773 N N . LEU A 1 93 ? 27.608 -10.777 -35.695 1.00 80.94 93 LEU A N 1
ATOM 774 C CA . LEU A 1 93 ? 28.767 -11.549 -35.239 1.00 80.94 93 LEU A CA 1
ATOM 775 C C . LEU A 1 93 ? 29.320 -12.455 -36.345 1.00 80.94 93 LEU A C 1
ATOM 777 O O . LEU A 1 93 ? 30.527 -12.473 -36.547 1.00 80.94 93 LEU A O 1
ATOM 781 N N . LEU A 1 94 ? 28.449 -13.133 -37.099 1.00 78.12 94 LEU A N 1
ATOM 782 C CA . LEU A 1 94 ? 28.854 -13.964 -38.238 1.00 78.12 94 LEU A CA 1
ATOM 783 C C . LEU A 1 94 ? 29.506 -13.130 -39.348 1.00 78.12 94 LEU A C 1
ATOM 785 O O . LEU A 1 94 ? 30.562 -13.496 -39.847 1.00 78.12 94 LEU A O 1
ATOM 789 N N . ARG A 1 95 ? 28.945 -11.958 -39.677 1.00 72.06 95 ARG A N 1
ATOM 790 C CA . ARG A 1 95 ? 29.559 -11.017 -40.635 1.00 72.06 95 ARG A CA 1
ATOM 791 C C . ARG A 1 95 ? 30.917 -10.488 -40.183 1.00 72.06 95 ARG A C 1
ATOM 793 O O . ARG A 1 95 ? 31.718 -10.123 -41.024 1.00 72.06 95 ARG A O 1
ATOM 800 N N . ARG A 1 96 ? 31.160 -10.418 -38.873 1.00 68.31 96 ARG A N 1
ATOM 801 C CA . ARG A 1 96 ? 32.444 -9.993 -38.304 1.00 68.31 96 ARG A CA 1
ATOM 802 C C . ARG A 1 96 ? 33.473 -11.128 -38.250 1.00 68.31 96 ARG A C 1
ATOM 804 O O . ARG A 1 96 ? 34.655 -10.841 -38.144 1.00 68.31 96 ARG A O 1
ATOM 811 N N . GLN A 1 97 ? 33.030 -12.386 -38.279 1.00 66.56 97 GLN A N 1
ATOM 812 C CA . GLN A 1 97 ? 33.905 -13.562 -38.350 1.00 66.56 97 GLN A CA 1
ATOM 813 C C . GLN A 1 97 ? 34.347 -13.886 -39.780 1.00 66.56 97 GLN A C 1
ATOM 815 O O . GLN A 1 97 ? 35.400 -14.483 -39.953 1.00 66.56 97 GLN A O 1
ATOM 820 N N . VAL A 1 98 ? 33.576 -13.484 -40.794 1.00 61.69 98 VAL A N 1
ATOM 821 C CA . VAL A 1 98 ? 34.009 -13.540 -42.195 1.00 61.69 98 VAL A CA 1
ATOM 822 C C . VAL A 1 98 ? 34.899 -12.325 -42.460 1.00 61.69 98 VAL A C 1
ATOM 824 O O . VAL A 1 98 ? 34.401 -11.245 -42.778 1.00 61.69 98 VAL A O 1
ATOM 827 N N . ASN A 1 99 ? 36.210 -12.484 -42.275 1.00 58.75 99 ASN A N 1
ATOM 828 C CA . ASN A 1 99 ? 37.182 -11.509 -42.759 1.00 58.75 99 ASN A CA 1
ATOM 829 C C . ASN A 1 99 ? 37.158 -11.517 -44.297 1.00 58.75 99 ASN A C 1
ATOM 831 O O . ASN A 1 99 ? 37.252 -12.590 -44.893 1.00 58.75 99 ASN A O 1
ATOM 835 N N . PRO A 1 100 ? 37.053 -10.355 -44.964 1.00 56.94 100 PRO A N 1
ATOM 836 C CA . PRO A 1 100 ? 37.198 -10.283 -46.417 1.00 56.94 100 PRO A CA 1
ATOM 837 C C . PRO A 1 100 ? 38.614 -10.660 -46.892 1.00 56.94 100 PRO A C 1
ATOM 839 O O . PRO A 1 100 ? 38.776 -11.000 -48.060 1.00 56.94 100 PRO A O 1
ATOM 842 N N . ASP A 1 101 ? 39.604 -10.659 -45.994 1.00 55.66 101 ASP A N 1
ATOM 843 C CA . ASP A 1 101 ? 40.996 -11.006 -46.304 1.00 55.66 101 ASP A CA 1
ATOM 844 C C . ASP A 1 101 ? 41.207 -12.519 -46.535 1.00 55.66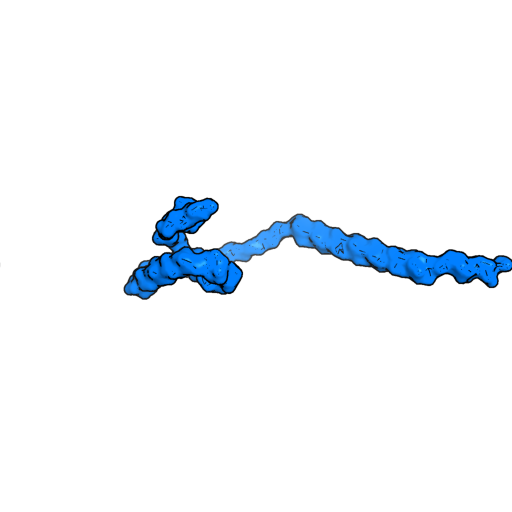 101 ASP A C 1
ATOM 846 O O . ASP A 1 101 ? 42.052 -12.888 -47.341 1.00 55.66 101 ASP A O 1
ATOM 850 N N . ASP A 1 102 ? 40.382 -13.403 -45.952 1.00 55.00 102 ASP A N 1
ATOM 851 C CA . ASP A 1 102 ? 40.501 -14.866 -46.146 1.00 55.00 102 ASP A CA 1
ATOM 852 C C . ASP A 1 102 ? 39.952 -15.353 -47.506 1.00 55.00 102 ASP A C 1
ATOM 854 O O . ASP A 1 102 ? 40.115 -16.516 -47.874 1.00 55.00 102 ASP A O 1
ATOM 858 N N . VAL A 1 103 ? 39.272 -14.487 -48.268 1.00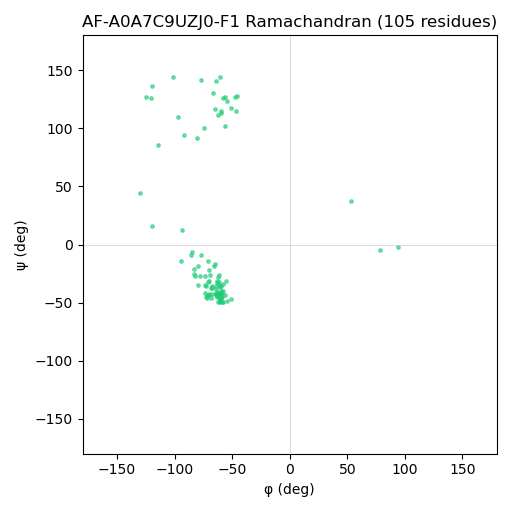 55.53 103 VAL A N 1
ATOM 859 C CA . VAL A 1 103 ? 38.725 -14.825 -49.599 1.00 55.53 103 VAL A CA 1
ATOM 860 C C . VAL A 1 103 ? 39.692 -14.419 -50.723 1.00 55.53 103 VAL A C 1
ATOM 862 O O . VAL A 1 103 ? 39.542 -14.869 -51.856 1.00 55.53 103 VAL A O 1
ATOM 865 N N . SER A 1 104 ? 40.705 -13.599 -50.415 1.00 50.81 104 SER A N 1
ATOM 866 C CA . SER A 1 104 ? 41.699 -13.109 -51.381 1.00 50.81 104 SER A CA 1
ATOM 867 C C . SER A 1 104 ? 42.803 -14.123 -51.709 1.00 50.81 104 SER A C 1
ATOM 869 O O . SER A 1 104 ? 43.455 -13.967 -52.736 1.00 50.81 104 SER A O 1
ATOM 871 N N . ASP A 1 105 ? 43.004 -15.151 -50.881 1.00 51.97 105 ASP A N 1
ATOM 872 C CA . ASP A 1 105 ? 44.067 -16.159 -51.055 1.00 51.97 105 ASP A CA 1
ATOM 873 C C . ASP A 1 105 ? 43.602 -17.418 -51.823 1.00 51.97 105 ASP A C 1
ATOM 875 O O . ASP A 1 105 ? 44.283 -18.443 -51.839 1.00 51.97 105 ASP A O 1
ATOM 879 N N . LEU A 1 106 ? 42.427 -17.364 -52.460 1.00 55.31 106 LEU A N 1
ATOM 880 C CA . LEU A 1 106 ? 41.804 -18.491 -53.173 1.00 55.31 106 LEU A CA 1
ATOM 881 C C . LEU A 1 106 ? 41.572 -18.244 -54.677 1.00 55.31 106 LEU A C 1
ATOM 883 O O . LEU A 1 106 ? 40.816 -18.997 -55.297 1.00 55.31 106 LEU A O 1
ATOM 887 N N . ILE A 1 107 ? 42.217 -17.233 -55.274 1.00 46.94 107 ILE A N 1
ATOM 888 C CA . ILE A 1 107 ? 42.257 -17.023 -56.737 1.00 46.94 107 ILE A CA 1
ATOM 889 C C . ILE A 1 107 ? 43.694 -17.114 -57.241 1.00 46.94 107 ILE A C 1
ATOM 891 O O . ILE A 1 107 ? 44.552 -16.392 -56.691 1.00 46.94 107 ILE A O 1
#

Sequence (107 aa):
MEMSIGKFKGQPIEAMPTAYIAWCLSQDHFRFKNWPLVEEMLKVLRSRLADADSLHAELRVETMPKKRRRPEPRWAARKRERMEKRLHKMTALLRRQVNPDDVSDLI

Secondary structure (DSSP, 8-state):
----TTEETTEEGGGS-HHHHHHHHT-HHHHHH-HHHHHHHHHHHHHHHT-HHHHHHHH---SPPP-----HHHHHHHHHHHHHHHHHHHHHHHHHHS-GGGGGGG-

Radius of gyration: 27.54 Å; Cα contacts (8 Å, |Δi|>4): 36; chains: 1; bounding box: 59×39×74 Å

Mean predicted aligned error: 14.8 Å

pLDDT: mean 79.08, std 13.61, range [40.34, 93.81]

Organism: NCBI:txid908842